Protein AF-A0A813E3E4-F1 (afdb_monomer_lite)

Radius of gyration: 17.21 Å; chains: 1; bounding box: 39×23×53 Å

Sequence (133 aa):
MTTTTIGDGSKFTMLLMQYGIFLAIVGTGGVAYHSWESDLMHIMYAGVGCFASISVCALLSASRKEVPVMIGVHLALVLIALFNIVFFMQAVKASTVPHHFDRLVLFAVMGGGSSLALSRAFTVKPKSKRLMD

pLDDT: mean 82.79, std 14.02, range [36.62, 95.06]

Secondary structure (DSSP, 8-state):
--------HHHHHHHHHHHHHHHHHHHHHHHHHTTT-GGGHHHHHHHHHHHHHHHHHHHHHT-SSHHHHHHHHHHHHHHHHHHHHHHHHHHHHHHT-GGGHHHHHHHHHHHHHHHHHHHHHHHSPPPP-----

Structure (mmCIF, N/CA/C/O backbone):
data_AF-A0A813E3E4-F1
#
_entry.id   AF-A0A813E3E4-F1
#
loop_
_atom_site.group_PDB
_atom_site.id
_atom_site.type_symbol
_atom_site.label_atom_id
_atom_site.label_alt_id
_atom_site.label_comp_id
_atom_site.label_asym_id
_atom_site.label_entity_id
_atom_site.label_seq_id
_atom_site.pdbx_PDB_ins_code
_atom_site.Cartn_x
_atom_site.Cartn_y
_atom_site.Cartn_z
_atom_site.occupancy
_atom_site.B_iso_or_equiv
_atom_site.auth_seq_id
_atom_site.auth_comp_id
_atom_site.auth_asym_id
_atom_site.auth_atom_id
_atom_site.pdbx_PDB_model_num
ATOM 1 N N . MET A 1 1 ? -18.711 -4.402 35.527 1.00 44.44 1 MET A N 1
ATOM 2 C CA . MET A 1 1 ? -17.884 -4.818 34.372 1.00 44.44 1 MET A CA 1
ATOM 3 C C . MET A 1 1 ? -18.664 -4.435 33.122 1.00 44.44 1 MET A C 1
ATOM 5 O O . MET A 1 1 ? -19.538 -5.173 32.697 1.00 44.44 1 MET A O 1
ATOM 9 N N . THR A 1 2 ? -18.478 -3.205 32.650 1.00 36.62 2 THR A N 1
ATOM 10 C CA . THR A 1 2 ? -19.276 -2.583 31.583 1.00 36.62 2 THR A CA 1
ATOM 11 C C . THR A 1 2 ? -18.813 -3.114 30.230 1.00 36.62 2 THR A C 1
ATOM 13 O O . THR A 1 2 ? -17.669 -2.916 29.830 1.00 36.62 2 THR A O 1
ATOM 16 N N . THR A 1 3 ? -19.680 -3.851 29.541 1.00 40.28 3 THR A N 1
ATOM 17 C CA . THR A 1 3 ? -19.428 -4.370 28.195 1.00 40.28 3 THR A CA 1
ATOM 18 C C . THR A 1 3 ? -19.770 -3.296 27.169 1.00 40.28 3 THR A C 1
ATOM 20 O O . THR A 1 3 ? -20.920 -3.175 26.755 1.00 40.28 3 THR A O 1
ATOM 23 N N . THR A 1 4 ? -18.783 -2.501 26.757 1.00 45.41 4 THR A N 1
ATOM 24 C CA . THR A 1 4 ? -18.919 -1.595 25.614 1.00 45.41 4 THR A CA 1
ATOM 25 C C . THR A 1 4 ? -18.957 -2.398 24.313 1.00 45.41 4 THR A C 1
ATOM 27 O O . THR A 1 4 ? -17.990 -3.042 23.909 1.00 45.41 4 THR A O 1
ATOM 30 N N . THR A 1 5 ? -20.103 -2.388 23.635 1.00 46.97 5 THR A N 1
ATOM 31 C CA . THR A 1 5 ? -20.256 -2.945 22.286 1.00 46.97 5 THR A CA 1
ATOM 32 C C . THR A 1 5 ? -19.681 -1.960 21.270 1.00 46.97 5 THR A C 1
ATOM 34 O O . THR A 1 5 ? -20.300 -0.944 20.952 1.00 46.97 5 THR A O 1
ATOM 37 N N . ILE A 1 6 ? -18.477 -2.243 20.770 1.00 52.66 6 ILE A N 1
ATOM 38 C CA . ILE A 1 6 ? -17.830 -1.475 19.700 1.00 52.66 6 ILE A CA 1
ATOM 39 C C . ILE A 1 6 ? -18.649 -1.664 18.416 1.00 52.66 6 ILE A C 1
ATOM 41 O O . ILE A 1 6 ? -18.683 -2.754 17.849 1.00 52.66 6 ILE A O 1
ATOM 45 N N . GLY A 1 7 ? -19.337 -0.608 17.978 1.00 51.25 7 GLY A N 1
ATOM 46 C CA . GLY A 1 7 ? -20.114 -0.618 16.739 1.00 51.25 7 GLY A CA 1
ATOM 47 C C . GLY A 1 7 ? -19.229 -0.827 15.505 1.00 51.25 7 GLY A C 1
ATOM 48 O O . GLY A 1 7 ? -18.216 -0.148 15.352 1.00 51.25 7 GLY A O 1
ATOM 49 N N . ASP A 1 8 ? -19.630 -1.768 14.647 1.00 56.66 8 ASP A N 1
ATOM 50 C CA . ASP A 1 8 ? -19.216 -1.991 13.252 1.00 56.66 8 ASP A CA 1
ATOM 51 C C . ASP A 1 8 ? -17.738 -1.743 12.882 1.00 56.66 8 ASP A C 1
ATOM 53 O O . ASP A 1 8 ? -17.431 -1.252 11.792 1.00 56.66 8 ASP A O 1
ATOM 57 N N . GLY A 1 9 ? -16.791 -2.194 13.716 1.00 61.97 9 GLY A N 1
ATOM 58 C CA . GLY A 1 9 ? -15.369 -2.308 13.332 1.00 61.97 9 GLY A CA 1
ATOM 59 C C . GLY A 1 9 ? -15.149 -3.146 12.058 1.00 61.97 9 GLY A C 1
ATOM 60 O O . GLY A 1 9 ? -14.142 -2.994 11.369 1.00 61.97 9 GLY A O 1
ATOM 61 N N . SER A 1 10 ? -16.151 -3.950 11.684 1.00 72.94 10 SER A N 1
ATOM 62 C CA . SER A 1 10 ? -16.212 -4.747 10.458 1.00 72.94 10 SER A CA 1
ATOM 63 C C . SER A 1 10 ? -15.938 -3.937 9.185 1.00 72.94 10 SER A C 1
ATOM 65 O O . SER A 1 10 ? -15.180 -4.404 8.338 1.00 72.94 10 SER A O 1
ATOM 67 N N . LYS A 1 11 ? -16.456 -2.704 9.053 1.00 84.19 11 LYS A N 1
ATOM 68 C CA . LYS A 1 11 ? -16.245 -1.892 7.835 1.00 84.19 11 LYS A CA 1
ATOM 69 C C . LYS A 1 11 ? -14.788 -1.457 7.678 1.00 84.19 11 LYS A C 1
ATOM 71 O O . LYS A 1 11 ? -14.251 -1.476 6.573 1.00 84.19 11 LYS A O 1
ATOM 76 N N . PHE A 1 12 ? -14.145 -1.089 8.786 1.00 86.69 12 PHE A N 1
ATOM 77 C CA . PHE A 1 12 ? -12.738 -0.698 8.797 1.00 86.69 12 PHE A CA 1
ATOM 78 C C . PHE A 1 12 ? -11.831 -1.909 8.554 1.00 86.69 12 PHE A C 1
ATOM 80 O O . PHE A 1 12 ? -10.964 -1.857 7.687 1.00 86.69 12 PHE A O 1
ATOM 87 N N . THR A 1 13 ? -12.083 -3.031 9.236 1.00 87.25 13 THR A N 1
ATOM 88 C CA . THR A 1 13 ? -11.373 -4.297 8.998 1.00 87.25 13 THR A CA 1
ATOM 89 C C . THR A 1 13 ? -11.511 -4.756 7.544 1.00 87.25 13 THR A C 1
ATOM 91 O O . THR A 1 13 ? -10.514 -5.124 6.928 1.00 87.25 13 THR A O 1
ATOM 94 N N . MET A 1 14 ? -12.713 -4.688 6.964 1.00 88.75 14 MET A N 1
ATOM 95 C CA . MET A 1 14 ? -12.950 -5.062 5.567 1.00 88.75 14 MET A CA 1
ATOM 96 C C . MET A 1 14 ? -12.178 -4.160 4.599 1.00 88.75 14 MET A C 1
ATOM 98 O O . MET A 1 14 ? -11.557 -4.664 3.666 1.00 88.75 14 MET A O 1
ATOM 102 N N . LEU A 1 15 ? -12.153 -2.848 4.853 1.00 91.75 15 LEU A N 1
ATOM 103 C CA . LEU A 1 15 ? -11.360 -1.895 4.074 1.00 91.75 15 LEU A CA 1
ATOM 104 C C . LEU A 1 15 ? -9.865 -2.220 4.136 1.00 91.75 15 LEU A C 1
ATOM 106 O O . LEU A 1 15 ? -9.209 -2.236 3.096 1.00 91.75 15 LEU A O 1
ATOM 110 N N . LEU A 1 16 ? -9.332 -2.503 5.328 1.00 91.69 16 LEU A N 1
ATOM 111 C CA . LEU A 1 16 ? -7.928 -2.875 5.501 1.00 91.69 16 LEU A CA 1
ATOM 112 C C . LEU A 1 16 ? -7.591 -4.169 4.757 1.00 91.69 16 LEU A C 1
ATOM 114 O O . LEU A 1 16 ? -6.594 -4.214 4.041 1.00 91.69 16 LEU A O 1
ATOM 118 N N . MET A 1 17 ? -8.439 -5.193 4.864 1.00 93.19 17 MET A N 1
ATOM 119 C CA . MET A 1 17 ? -8.241 -6.452 4.144 1.00 93.19 17 MET A CA 1
ATOM 120 C C . MET A 1 17 ? -8.284 -6.251 2.628 1.00 93.19 17 MET A C 1
ATOM 122 O O . MET A 1 17 ? -7.395 -6.729 1.926 1.00 93.19 17 MET A O 1
ATOM 126 N N . GLN A 1 18 ? -9.264 -5.502 2.117 1.00 93.06 18 GLN A N 1
ATOM 127 C CA . GLN A 1 18 ? -9.371 -5.204 0.688 1.00 93.06 18 GLN A CA 1
ATOM 128 C C . GLN A 1 18 ? -8.146 -4.435 0.180 1.00 93.06 18 GLN A C 1
ATOM 130 O O . GLN A 1 18 ? -7.604 -4.764 -0.874 1.00 93.06 18 GLN A O 1
ATOM 135 N N . TYR A 1 19 ? -7.690 -3.438 0.937 1.00 93.00 19 TYR A N 1
ATOM 136 C CA . TYR A 1 19 ? -6.495 -2.671 0.606 1.00 93.00 19 TYR A CA 1
ATOM 137 C C . TYR A 1 19 ? -5.225 -3.532 0.631 1.00 93.00 19 TYR A C 1
ATOM 139 O O . TYR A 1 19 ? -4.416 -3.465 -0.293 1.00 93.00 19 TYR A O 1
ATOM 147 N N . GLY A 1 20 ? -5.063 -4.383 1.645 1.00 91.44 20 GLY A N 1
ATOM 148 C CA . GLY A 1 20 ? -3.937 -5.306 1.717 1.00 91.44 20 GLY A CA 1
ATOM 149 C C . GLY A 1 20 ? -3.915 -6.271 0.527 1.00 91.44 20 GLY A C 1
ATOM 150 O O . GLY A 1 20 ? -2.873 -6.439 -0.102 1.00 91.44 20 GLY A O 1
ATOM 151 N N . ILE A 1 21 ? -5.061 -6.871 0.186 1.00 94.31 21 ILE A N 1
ATOM 152 C CA . ILE A 1 21 ? -5.188 -7.772 -0.970 1.00 94.31 21 ILE A CA 1
ATOM 153 C C . ILE A 1 21 ? -4.849 -7.029 -2.264 1.00 94.31 21 ILE A C 1
ATOM 155 O O . ILE A 1 21 ? -4.102 -7.550 -3.087 1.00 94.31 21 ILE A O 1
ATOM 159 N N . PHE A 1 22 ? -5.342 -5.799 -2.426 1.00 94.31 22 PHE A N 1
ATOM 160 C CA . PHE A 1 22 ? -4.998 -4.952 -3.565 1.00 94.31 22 PHE A CA 1
ATOM 161 C C . PHE A 1 22 ? -3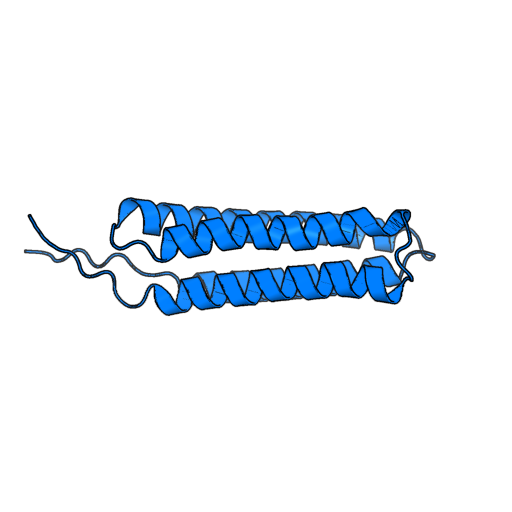.478 -4.771 -3.701 1.00 94.31 22 PHE A C 1
ATOM 163 O O . PHE A 1 22 ? -2.942 -4.993 -4.784 1.00 94.31 22 PHE A O 1
ATOM 170 N N . LEU A 1 23 ? -2.763 -4.449 -2.617 1.00 91.94 23 LEU A N 1
ATOM 171 C CA . LEU A 1 23 ? -1.303 -4.302 -2.664 1.00 91.94 23 LEU A CA 1
ATOM 172 C C . LEU A 1 23 ? -0.582 -5.612 -2.991 1.00 91.94 23 LEU A C 1
ATOM 174 O O . LEU A 1 23 ? 0.392 -5.594 -3.744 1.00 91.94 23 LEU A O 1
ATOM 178 N N . ALA A 1 24 ? -1.053 -6.740 -2.455 1.00 93.00 24 ALA A N 1
ATOM 179 C CA . ALA A 1 24 ? -0.493 -8.048 -2.778 1.00 93.00 24 ALA A CA 1
ATOM 180 C C . ALA A 1 24 ? -0.682 -8.384 -4.264 1.00 93.00 24 ALA A C 1
ATOM 182 O O . ALA A 1 24 ? 0.274 -8.807 -4.910 1.00 93.00 24 ALA A O 1
ATOM 183 N N . ILE A 1 25 ? -1.876 -8.150 -4.820 1.00 93.69 25 ILE A N 1
ATOM 184 C CA . ILE A 1 25 ? -2.182 -8.402 -6.236 1.00 93.69 25 ILE A CA 1
ATOM 185 C C . ILE A 1 25 ? -1.356 -7.488 -7.139 1.00 93.69 25 ILE A C 1
ATOM 187 O O . ILE A 1 25 ? -0.756 -7.972 -8.090 1.00 93.69 25 ILE A O 1
ATOM 191 N N . VAL A 1 26 ? -1.284 -6.187 -6.851 1.00 91.69 26 VAL A N 1
ATOM 192 C CA . VAL A 1 26 ? -0.510 -5.254 -7.685 1.00 91.69 26 VAL A CA 1
ATOM 193 C C . VAL A 1 26 ? 0.989 -5.563 -7.606 1.00 91.69 26 VAL A C 1
ATOM 195 O O . VAL A 1 26 ? 1.661 -5.589 -8.635 1.00 91.69 26 VAL A O 1
ATOM 198 N N . GLY A 1 27 ? 1.510 -5.868 -6.413 1.00 87.88 27 GLY A N 1
ATOM 199 C CA . GLY A 1 27 ? 2.920 -6.213 -6.226 1.00 87.88 27 GLY A CA 1
ATOM 200 C C . GLY A 1 27 ? 3.314 -7.531 -6.899 1.00 87.88 27 GLY A C 1
ATOM 201 O O . GLY A 1 27 ? 4.323 -7.587 -7.597 1.00 87.88 27 GLY A O 1
ATOM 202 N N . THR A 1 28 ? 2.515 -8.588 -6.729 1.00 90.06 28 THR A N 1
ATOM 203 C CA . THR A 1 28 ? 2.768 -9.898 -7.366 1.00 90.06 28 THR A CA 1
ATOM 204 C C . THR A 1 28 ? 2.488 -9.869 -8.867 1.00 90.06 28 THR A C 1
ATOM 206 O O . THR A 1 28 ? 3.288 -10.376 -9.647 1.00 90.06 28 THR A O 1
ATOM 209 N N . GLY A 1 29 ? 1.399 -9.223 -9.288 1.00 87.50 29 GLY A N 1
ATOM 210 C CA . GLY A 1 29 ? 1.011 -9.074 -10.688 1.00 87.50 29 GLY A CA 1
ATOM 211 C C . GLY A 1 29 ? 2.029 -8.280 -11.503 1.00 87.50 29 GLY A C 1
ATOM 212 O O . GLY A 1 29 ? 2.337 -8.670 -12.626 1.00 87.50 29 GLY A O 1
ATOM 213 N N . GLY A 1 30 ? 2.620 -7.227 -10.928 1.00 83.38 30 GLY A N 1
ATOM 214 C CA . GLY A 1 30 ? 3.687 -6.469 -11.585 1.00 83.38 30 GLY A CA 1
ATOM 215 C C . GLY A 1 30 ? 4.934 -7.305 -11.879 1.00 83.38 30 GLY A C 1
ATOM 216 O O . GLY A 1 30 ? 5.505 -7.191 -12.963 1.00 83.38 30 GLY A O 1
ATOM 217 N N . VAL A 1 31 ? 5.317 -8.190 -10.953 1.00 85.44 31 VAL A N 1
ATOM 218 C CA . VAL A 1 31 ? 6.445 -9.122 -11.135 1.00 85.44 31 VAL A CA 1
ATOM 219 C C . VAL A 1 31 ? 6.092 -10.249 -12.105 1.00 85.44 31 VAL A C 1
ATOM 221 O O . VAL A 1 31 ? 6.907 -10.599 -12.958 1.00 85.44 31 VAL A O 1
ATOM 224 N N . ALA A 1 32 ? 4.870 -10.781 -12.026 1.00 87.88 32 ALA A N 1
ATOM 225 C CA . ALA A 1 32 ? 4.395 -11.817 -12.938 1.00 87.88 32 ALA A CA 1
ATOM 226 C C . ALA A 1 32 ? 4.351 -11.324 -14.396 1.00 87.88 32 ALA A C 1
ATOM 228 O O . ALA A 1 32 ? 4.727 -12.067 -15.300 1.00 87.88 32 ALA A O 1
ATOM 229 N N . TYR A 1 33 ? 3.956 -10.066 -14.622 1.00 84.56 33 TYR A N 1
ATOM 230 C CA . TYR A 1 33 ? 3.956 -9.448 -15.952 1.00 84.56 33 TYR A CA 1
ATOM 231 C C . TYR A 1 33 ? 5.372 -9.311 -16.542 1.00 84.56 33 TYR A C 1
ATOM 233 O O . TYR A 1 33 ? 5.554 -9.438 -17.747 1.00 84.56 33 TYR A O 1
ATOM 241 N N . HIS A 1 34 ? 6.385 -9.139 -15.691 1.00 81.75 34 HIS A N 1
ATOM 242 C CA . HIS A 1 34 ? 7.793 -9.028 -16.084 1.00 81.75 34 HIS A CA 1
ATOM 243 C C . HIS A 1 34 ? 8.567 -10.342 -15.919 1.00 81.75 34 HIS A C 1
ATOM 245 O O . HIS A 1 34 ? 9.757 -10.337 -15.619 1.00 81.75 34 HIS A O 1
ATOM 251 N N . SER A 1 35 ? 7.898 -11.489 -16.077 1.00 84.19 35 SER A N 1
ATOM 252 C CA . SER A 1 35 ? 8.542 -12.813 -16.076 1.00 84.19 35 SER A CA 1
ATOM 253 C C . SER A 1 35 ? 9.429 -13.100 -14.854 1.00 84.19 35 SER A C 1
ATOM 255 O O . SER A 1 35 ? 10.407 -13.835 -14.962 1.00 84.19 35 SER A O 1
ATOM 257 N N . TRP A 1 36 ? 9.080 -12.556 -13.683 1.00 82.25 36 TRP A N 1
ATOM 258 C CA . TRP A 1 36 ? 9.821 -12.772 -12.436 1.00 82.25 36 TRP A CA 1
ATOM 259 C C . TRP A 1 36 ? 11.278 -12.296 -12.469 1.00 82.25 36 TRP A C 1
ATOM 261 O O . TRP A 1 36 ? 12.150 -12.901 -11.841 1.00 82.25 36 TRP A O 1
ATOM 271 N N . GLU A 1 37 ? 11.547 -11.188 -13.160 1.00 84.62 37 GLU A N 1
ATOM 272 C CA . GLU A 1 37 ? 12.853 -10.535 -13.097 1.00 84.62 37 GLU A CA 1
ATOM 273 C C . GLU A 1 37 ? 13.274 -10.255 -11.647 1.00 84.62 37 GLU A C 1
ATOM 275 O O . GLU A 1 37 ? 12.538 -9.666 -10.846 1.00 84.62 37 GLU A O 1
ATOM 280 N N . SER A 1 38 ? 14.503 -10.655 -11.315 1.00 82.31 38 SER A N 1
ATOM 281 C CA . SER A 1 38 ? 15.087 -10.487 -9.980 1.00 82.31 38 SER A CA 1
ATOM 282 C C . SER A 1 38 ? 15.105 -9.025 -9.539 1.00 82.31 38 SER A C 1
ATOM 284 O O . SER A 1 38 ? 14.897 -8.727 -8.362 1.00 82.31 38 SER A O 1
ATOM 286 N N . ASP A 1 39 ? 15.266 -8.112 -10.495 1.00 80.19 39 ASP A N 1
ATOM 287 C CA . ASP A 1 39 ? 15.331 -6.679 -10.246 1.00 80.19 39 ASP A CA 1
ATOM 288 C C . ASP A 1 39 ? 13.969 -6.080 -9.843 1.00 80.19 39 ASP A C 1
ATOM 290 O O . ASP A 1 39 ? 13.925 -4.981 -9.303 1.00 80.19 39 ASP A O 1
ATOM 294 N N . LEU A 1 40 ? 12.854 -6.806 -10.016 1.00 81.94 40 LEU A N 1
ATOM 295 C CA . LEU A 1 40 ? 11.494 -6.381 -9.638 1.00 81.94 40 LEU A CA 1
ATOM 296 C C . LEU A 1 40 ? 10.953 -7.077 -8.379 1.00 81.94 40 LEU A C 1
ATOM 298 O O . LEU A 1 40 ? 9.918 -6.674 -7.843 1.00 81.94 40 LEU A O 1
ATOM 302 N N . MET A 1 41 ? 11.668 -8.071 -7.846 1.00 85.44 41 MET A N 1
ATOM 303 C CA . MET A 1 41 ? 11.241 -8.839 -6.667 1.00 85.44 41 MET A CA 1
ATOM 304 C C . MET A 1 41 ? 10.995 -7.961 -5.433 1.00 85.44 41 MET A C 1
ATOM 306 O O . MET A 1 41 ? 10.118 -8.259 -4.622 1.00 85.44 41 MET A O 1
ATOM 310 N N . HIS A 1 42 ? 11.718 -6.844 -5.306 1.00 85.75 42 HIS A N 1
ATOM 311 C CA . HIS A 1 42 ? 11.526 -5.872 -4.228 1.00 85.75 42 HIS A CA 1
ATOM 312 C C . HIS A 1 42 ? 10.088 -5.337 -4.163 1.00 85.75 42 HIS A C 1
ATOM 314 O O . HIS A 1 42 ? 9.574 -5.099 -3.069 1.00 85.75 42 HIS A O 1
ATOM 320 N N . ILE A 1 43 ? 9.409 -5.207 -5.306 1.00 85.19 43 ILE A N 1
ATOM 321 C CA . ILE A 1 43 ? 8.030 -4.716 -5.360 1.00 85.19 43 ILE A CA 1
ATOM 322 C C . ILE A 1 43 ? 7.054 -5.785 -4.869 1.00 85.19 43 ILE A C 1
ATOM 324 O O . ILE A 1 43 ? 6.134 -5.480 -4.109 1.00 85.19 43 ILE A O 1
ATOM 328 N N . MET A 1 44 ? 7.288 -7.051 -5.220 1.00 89.94 44 MET A N 1
ATOM 329 C CA . MET A 1 44 ? 6.514 -8.162 -4.671 1.00 89.94 44 MET A CA 1
ATOM 330 C C . MET A 1 44 ? 6.684 -8.248 -3.152 1.00 89.94 44 MET A C 1
ATOM 332 O O . MET A 1 44 ? 5.684 -8.324 -2.437 1.00 89.94 44 MET A O 1
ATOM 336 N N . TYR A 1 45 ? 7.922 -8.187 -2.646 1.00 89.31 45 TYR A N 1
ATOM 337 C CA . TYR A 1 45 ? 8.175 -8.206 -1.202 1.00 89.31 45 TYR A CA 1
ATOM 338 C C . TYR A 1 45 ? 7.517 -7.022 -0.496 1.00 89.31 45 TYR A C 1
ATOM 340 O O . TYR A 1 45 ? 6.927 -7.202 0.570 1.00 89.31 45 TYR A O 1
ATOM 348 N N . ALA A 1 46 ? 7.549 -5.834 -1.103 1.00 88.12 46 ALA A N 1
ATOM 349 C CA . ALA A 1 46 ? 6.841 -4.674 -0.584 1.00 88.12 46 ALA A CA 1
ATOM 350 C C . ALA A 1 46 ? 5.322 -4.911 -0.557 1.00 88.12 46 ALA A C 1
ATOM 352 O O . ALA A 1 46 ? 4.700 -4.697 0.481 1.00 88.12 46 ALA A O 1
ATOM 353 N N . GLY A 1 47 ? 4.722 -5.408 -1.642 1.00 88.62 47 GLY A N 1
ATOM 354 C CA . GLY A 1 47 ? 3.285 -5.690 -1.719 1.00 88.62 47 GLY A CA 1
ATOM 355 C C . GLY A 1 47 ? 2.821 -6.719 -0.683 1.00 88.62 47 GLY A C 1
ATOM 356 O O . GLY A 1 47 ? 1.895 -6.455 0.087 1.00 88.62 47 GLY A O 1
ATOM 357 N N . VAL A 1 48 ? 3.505 -7.863 -0.602 1.00 91.94 48 VAL A N 1
ATOM 358 C CA . VAL A 1 48 ? 3.191 -8.934 0.360 1.00 91.94 48 VAL A CA 1
ATOM 359 C C . VAL A 1 48 ? 3.473 -8.490 1.800 1.00 91.94 48 VAL A C 1
ATOM 361 O O . VAL A 1 48 ? 2.664 -8.749 2.692 1.00 91.94 48 VAL A O 1
ATOM 364 N N . GLY A 1 49 ? 4.567 -7.765 2.044 1.00 92.44 49 GLY A N 1
ATOM 365 C CA . GLY A 1 49 ? 4.884 -7.203 3.360 1.00 92.44 49 GLY A CA 1
ATOM 366 C C . GLY A 1 49 ? 3.843 -6.183 3.835 1.00 92.44 49 GLY A C 1
ATOM 367 O O . GLY A 1 49 ? 3.429 -6.199 5.001 1.00 92.44 49 GLY A O 1
ATOM 368 N N . CYS A 1 50 ? 3.343 -5.339 2.928 1.00 90.94 50 CYS A N 1
ATOM 369 C CA . CYS A 1 50 ? 2.246 -4.416 3.217 1.00 90.94 50 CYS A CA 1
ATOM 370 C C . CYS A 1 50 ? 0.936 -5.164 3.511 1.00 90.94 50 CYS A C 1
ATOM 372 O O . CYS A 1 50 ? 0.229 -4.812 4.454 1.00 90.94 50 CYS A O 1
ATOM 374 N N . PHE A 1 51 ? 0.621 -6.225 2.759 1.00 93.31 51 PHE A N 1
ATOM 375 C CA . PHE A 1 51 ? -0.540 -7.075 3.03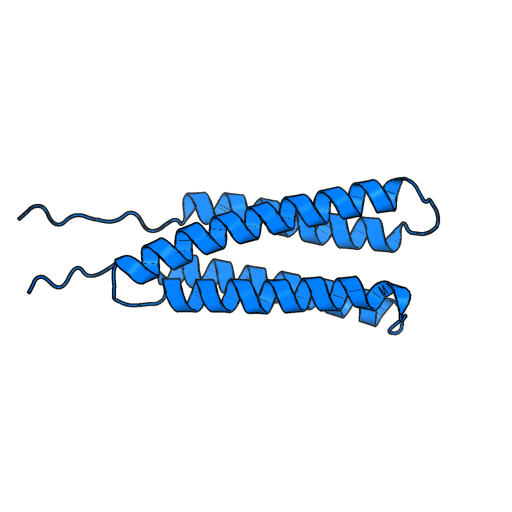8 1.00 93.31 51 PHE A CA 1
ATOM 376 C C . PHE A 1 51 ? -0.464 -7.714 4.425 1.00 93.31 51 PHE A C 1
ATOM 378 O O . PHE A 1 51 ? -1.430 -7.639 5.186 1.00 93.31 51 PHE A O 1
ATOM 385 N N . ALA A 1 52 ? 0.678 -8.306 4.779 1.00 94.44 52 ALA A N 1
ATOM 386 C CA . ALA A 1 52 ? 0.857 -8.975 6.064 1.00 94.44 52 ALA A CA 1
ATOM 387 C C . ALA A 1 52 ? 0.695 -7.998 7.240 1.00 94.44 52 ALA A C 1
ATOM 389 O O . ALA A 1 52 ? -0.075 -8.251 8.168 1.00 94.44 52 ALA A O 1
ATOM 390 N N . SER A 1 53 ? 1.362 -6.845 7.179 1.00 94.25 53 SER A N 1
ATOM 391 C CA . SER A 1 53 ? 1.290 -5.820 8.230 1.00 94.25 53 SER A CA 1
ATOM 392 C C . SER A 1 53 ? -0.112 -5.212 8.381 1.00 94.25 53 SER A C 1
ATOM 394 O O . SER A 1 53 ? -0.598 -5.060 9.506 1.00 94.25 53 SER A O 1
ATOM 396 N N . ILE A 1 54 ? -0.809 -4.929 7.277 1.00 92.69 54 ILE A N 1
ATOM 397 C CA . ILE A 1 54 ? -2.195 -4.438 7.319 1.00 92.69 54 ILE A CA 1
ATOM 398 C C . ILE A 1 54 ? -3.159 -5.517 7.812 1.00 92.69 54 ILE A C 1
ATOM 400 O O . ILE A 1 54 ? -4.075 -5.192 8.564 1.00 92.69 54 ILE A O 1
ATOM 404 N N . SER A 1 55 ? -2.935 -6.787 7.474 1.00 92.50 55 SER A N 1
ATOM 405 C CA . SER A 1 55 ? -3.751 -7.903 7.973 1.00 92.50 55 SER A CA 1
ATOM 406 C C . SER A 1 55 ? -3.656 -8.033 9.492 1.00 92.50 55 SER A C 1
ATOM 408 O O . SER A 1 55 ? -4.676 -8.188 10.161 1.00 92.50 55 SER A O 1
ATOM 410 N N . VAL A 1 56 ? -2.456 -7.881 10.064 1.00 92.94 56 VAL A N 1
ATOM 411 C CA . VAL A 1 56 ? -2.276 -7.837 11.526 1.00 92.94 56 VAL A CA 1
ATOM 412 C C . VAL A 1 56 ? -3.069 -6.677 12.134 1.00 92.94 56 VAL A C 1
ATOM 414 O O . VAL A 1 56 ? -3.787 -6.869 13.117 1.00 92.94 56 VAL A O 1
ATOM 417 N N . CYS A 1 57 ? -3.019 -5.490 11.523 1.00 91.25 57 CYS A N 1
ATOM 418 C CA . CYS A 1 57 ? -3.806 -4.346 11.988 1.00 91.25 57 CYS A CA 1
ATOM 419 C C . CYS A 1 57 ? -5.319 -4.586 11.861 1.00 91.25 57 CYS A C 1
ATOM 421 O O . CYS A 1 57 ? -6.070 -4.231 12.765 1.00 91.25 57 CYS A O 1
ATOM 423 N N . ALA A 1 58 ? -5.766 -5.233 10.784 1.00 88.81 58 ALA A N 1
ATOM 424 C CA . ALA A 1 58 ? -7.164 -5.580 10.552 1.00 88.81 58 ALA A CA 1
ATOM 425 C C . ALA A 1 58 ? -7.692 -6.564 11.609 1.00 88.81 58 ALA A C 1
ATOM 427 O O . ALA A 1 58 ? -8.806 -6.383 12.109 1.00 88.81 58 ALA A O 1
ATOM 428 N N . LEU A 1 59 ? -6.877 -7.553 11.993 1.00 88.94 59 LEU A N 1
ATOM 429 C CA . LEU A 1 59 ? -7.174 -8.500 13.073 1.00 88.94 59 LEU A CA 1
ATOM 430 C C . LEU A 1 59 ? -7.242 -7.805 14.442 1.00 88.94 59 LEU A C 1
ATOM 432 O O . LEU A 1 59 ? -8.162 -8.058 15.220 1.00 88.94 59 LEU A O 1
ATOM 436 N N . LEU A 1 60 ? -6.319 -6.879 14.723 1.00 86.50 60 LEU A N 1
ATOM 437 C CA . LEU A 1 60 ? -6.364 -6.036 15.926 1.00 86.50 60 LEU A CA 1
ATOM 438 C C . LEU A 1 60 ? -7.640 -5.179 15.964 1.00 86.50 60 LEU A C 1
ATOM 440 O O . LEU A 1 60 ? -8.311 -5.121 16.995 1.00 86.50 60 LEU A O 1
ATOM 444 N N . SER A 1 61 ? -8.026 -4.582 14.834 1.00 83.69 61 SER A N 1
ATOM 445 C CA . SER A 1 61 ? -9.267 -3.809 14.694 1.00 83.69 61 SER A CA 1
ATOM 446 C C . SER A 1 61 ? -10.544 -4.653 14.781 1.00 83.69 61 SER A C 1
ATOM 448 O O . SER A 1 61 ? -11.598 -4.105 15.094 1.00 83.69 61 SER A O 1
ATOM 450 N N . ALA A 1 62 ? -10.463 -5.969 14.561 1.00 83.69 62 ALA A N 1
ATOM 451 C CA . ALA A 1 62 ? -11.580 -6.902 14.723 1.00 83.69 62 ALA A CA 1
ATOM 452 C C . ALA A 1 62 ? -11.769 -7.390 16.176 1.00 83.69 62 ALA A C 1
ATOM 454 O O . ALA A 1 62 ? -12.724 -8.112 16.472 1.00 83.69 62 ALA A O 1
ATOM 455 N N . SER A 1 63 ? -10.871 -7.022 17.097 1.00 81.62 63 SER A N 1
ATOM 456 C CA . SER A 1 63 ? -10.989 -7.406 18.506 1.00 81.62 63 SER A CA 1
AT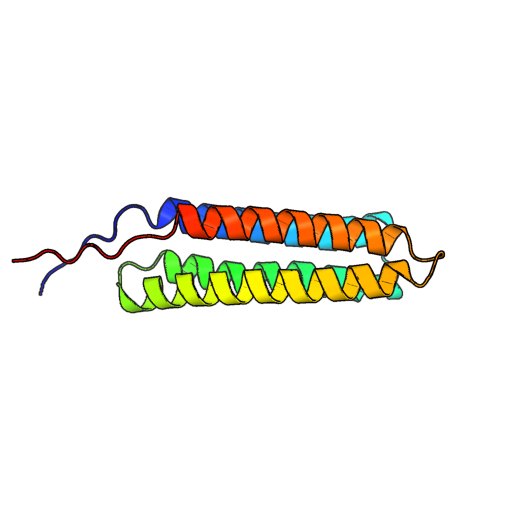OM 457 C C . SER A 1 63 ? -12.204 -6.771 19.191 1.00 81.62 63 SER A C 1
ATOM 459 O O . SER A 1 63 ? -12.636 -5.675 18.860 1.00 81.62 63 SER A O 1
ATOM 461 N N . ARG A 1 64 ? -12.728 -7.434 20.231 1.00 75.19 64 ARG A N 1
ATOM 462 C CA . ARG A 1 64 ? -13.850 -6.915 21.043 1.00 75.19 64 ARG A CA 1
ATOM 463 C C . ARG A 1 64 ? -13.432 -5.948 22.158 1.00 75.19 64 ARG A C 1
ATOM 465 O O . ARG A 1 64 ? -14.287 -5.422 22.857 1.00 75.19 64 ARG A O 1
ATOM 472 N N . LYS A 1 65 ? -12.127 -5.749 22.367 1.00 79.69 65 LYS A N 1
ATOM 473 C CA . LYS A 1 65 ? -11.582 -4.876 23.419 1.00 79.69 65 LYS A CA 1
ATOM 474 C C . LYS A 1 65 ? -11.216 -3.512 22.822 1.00 79.69 65 LYS A C 1
ATOM 476 O O . LYS A 1 65 ? -10.586 -3.460 21.773 1.00 79.69 65 LYS A O 1
ATOM 481 N N . GLU A 1 66 ? -11.539 -2.417 23.508 1.00 77.69 66 GLU A N 1
ATOM 482 C CA . GLU A 1 66 ? -11.333 -1.050 22.988 1.00 77.69 66 GLU A CA 1
ATOM 483 C C . GLU A 1 66 ? -9.865 -0.705 22.715 1.00 77.69 66 GLU A C 1
ATOM 485 O O . GLU A 1 66 ? -9.541 -0.111 21.688 1.00 77.69 66 GLU A O 1
ATOM 490 N N . VAL A 1 67 ? -8.971 -1.104 23.623 1.00 84.06 67 VAL A N 1
ATOM 491 C CA . VAL A 1 67 ? -7.534 -0.813 23.534 1.00 84.06 67 VAL A CA 1
ATOM 492 C C . VAL A 1 67 ? -6.903 -1.394 22.258 1.00 84.06 67 VAL A C 1
ATOM 494 O O . VAL A 1 67 ? -6.355 -0.611 21.480 1.00 84.06 67 VAL A O 1
ATOM 497 N N . PRO A 1 68 ? -6.993 -2.711 21.964 1.00 84.00 68 PRO A N 1
ATOM 498 C CA . PRO A 1 68 ? -6.418 -3.260 20.735 1.00 84.00 68 PRO A CA 1
ATOM 499 C C . PRO A 1 68 ? -7.086 -2.719 19.468 1.00 84.00 68 PRO A C 1
ATOM 501 O O . PRO A 1 68 ? -6.395 -2.548 18.467 1.00 84.00 68 PRO A O 1
ATOM 504 N N . VAL A 1 69 ? -8.379 -2.374 19.509 1.00 83.75 69 VAL A N 1
ATOM 505 C CA . VAL A 1 69 ? -9.054 -1.749 18.361 1.00 83.75 69 VAL A CA 1
ATOM 506 C C . VAL A 1 69 ? -8.462 -0.376 18.064 1.00 83.75 69 VAL A C 1
ATOM 508 O O . VAL A 1 69 ? -8.097 -0.106 16.920 1.00 83.75 69 VAL A O 1
ATOM 511 N N . MET A 1 70 ? -8.311 0.484 19.076 1.00 84.31 70 MET A N 1
ATOM 512 C CA . MET A 1 70 ? -7.692 1.797 18.883 1.00 84.31 70 MET A CA 1
ATOM 513 C C . MET A 1 70 ? -6.245 1.681 18.408 1.00 84.31 70 MET A C 1
ATOM 515 O O . MET A 1 70 ? -5.861 2.429 17.508 1.00 84.31 70 MET A O 1
ATOM 519 N N . ILE A 1 71 ? -5.464 0.750 18.965 1.00 88.94 71 ILE A N 1
ATOM 520 C CA . ILE A 1 71 ? -4.085 0.505 18.524 1.00 88.94 71 ILE A CA 1
ATOM 521 C C . ILE A 1 71 ? -4.076 0.072 17.057 1.00 88.94 71 ILE A C 1
ATOM 523 O O . ILE A 1 71 ? -3.386 0.696 16.258 1.00 88.94 71 ILE A O 1
ATOM 527 N N . GLY A 1 72 ? -4.884 -0.924 16.681 1.00 87.19 72 GLY A N 1
ATOM 528 C CA . GLY A 1 72 ? -4.962 -1.421 15.306 1.00 87.19 72 GLY A CA 1
ATOM 529 C C . GLY A 1 72 ? -5.347 -0.332 14.306 1.00 87.19 72 GLY A C 1
ATOM 530 O O . GLY A 1 72 ? -4.718 -0.206 13.260 1.00 87.19 72 GLY A O 1
ATOM 531 N N . VAL A 1 73 ? -6.313 0.521 14.659 1.00 88.50 73 VAL A N 1
ATOM 532 C CA . VAL A 1 73 ? -6.757 1.635 13.808 1.00 88.50 73 VAL A CA 1
ATOM 533 C C . VAL A 1 73 ? -5.656 2.679 13.606 1.00 88.50 73 VAL A C 1
ATOM 535 O O . VAL A 1 73 ? -5.416 3.101 12.475 1.00 88.50 73 VAL A O 1
ATOM 538 N N . HIS A 1 74 ? -4.988 3.120 14.676 1.00 90.50 74 HIS A N 1
ATOM 539 C CA . HIS A 1 74 ? -3.932 4.133 14.553 1.00 90.50 74 HIS A CA 1
ATOM 540 C C . HIS A 1 74 ? -2.694 3.566 13.866 1.00 90.50 74 HIS A C 1
ATOM 542 O O . HIS A 1 74 ? -2.135 4.224 12.992 1.00 90.50 74 HIS A O 1
ATOM 548 N N . LEU A 1 75 ? -2.312 2.333 14.203 1.00 92.44 75 LEU A N 1
ATOM 549 C CA . LEU A 1 75 ? -1.191 1.650 13.574 1.00 92.44 75 LEU A CA 1
ATOM 550 C C . LEU A 1 75 ? -1.444 1.464 12.073 1.00 92.44 75 LEU A C 1
ATOM 552 O O . LEU A 1 75 ? -0.565 1.780 11.278 1.00 92.44 75 LEU A O 1
ATOM 556 N N . ALA A 1 76 ? -2.658 1.064 11.676 1.00 92.31 76 ALA A N 1
ATOM 557 C CA . ALA A 1 76 ? -3.043 0.970 10.270 1.00 92.31 76 ALA A CA 1
ATOM 558 C C . ALA A 1 76 ? -2.934 2.315 9.543 1.00 92.31 76 ALA A C 1
ATOM 560 O O . ALA A 1 76 ? -2.367 2.369 8.458 1.00 92.31 76 ALA A O 1
ATOM 561 N N . LEU A 1 77 ? -3.439 3.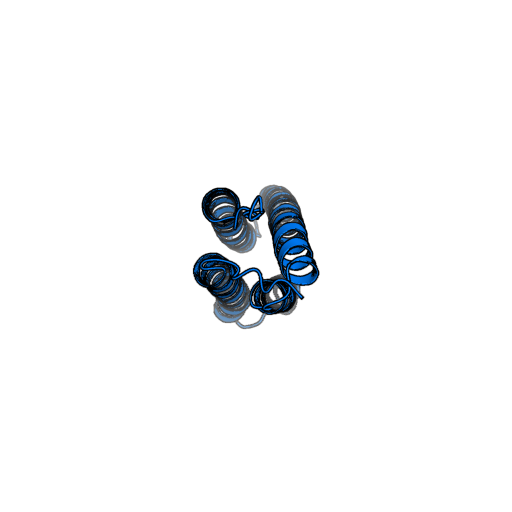408 10.127 1.00 91.69 77 LEU A N 1
ATOM 562 C CA . LEU A 1 77 ? -3.344 4.741 9.517 1.00 91.69 77 LEU A CA 1
ATOM 563 C C . LEU A 1 77 ? -1.886 5.175 9.321 1.00 91.69 77 LEU A C 1
ATOM 565 O O . LEU A 1 77 ? -1.537 5.679 8.254 1.00 91.69 77 LEU A O 1
ATOM 569 N N . VAL A 1 78 ? -1.036 4.944 10.326 1.00 95.06 78 VAL A N 1
ATOM 570 C CA . VAL A 1 78 ? 0.400 5.245 10.248 1.00 95.06 78 VAL A CA 1
ATOM 571 C C . VAL A 1 78 ? 1.075 4.386 9.179 1.00 95.06 78 VAL A C 1
ATOM 573 O O . VAL A 1 78 ? 1.811 4.922 8.356 1.00 95.06 78 VAL A O 1
ATOM 576 N N . LEU A 1 79 ? 0.786 3.083 9.126 1.00 93.56 79 LEU A N 1
ATOM 577 C CA . LEU A 1 79 ? 1.316 2.172 8.105 1.00 93.56 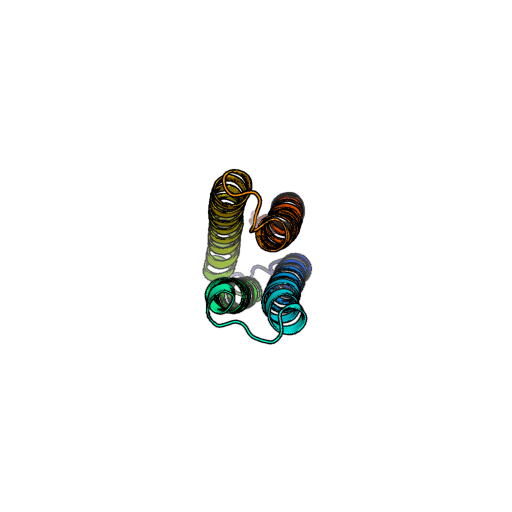79 LEU A CA 1
ATOM 578 C C . LEU A 1 79 ? 0.894 2.583 6.693 1.00 93.56 79 LEU A C 1
ATOM 580 O O . LEU A 1 79 ? 1.746 2.689 5.819 1.00 93.56 79 LEU A O 1
ATOM 584 N N . ILE A 1 80 ? -0.391 2.876 6.466 1.00 93.12 80 ILE A N 1
ATOM 585 C CA . ILE A 1 80 ? -0.887 3.323 5.154 1.00 93.12 80 ILE A CA 1
ATOM 586 C C . ILE A 1 80 ? -0.192 4.626 4.736 1.00 93.12 80 ILE A C 1
ATOM 588 O O . ILE A 1 80 ? 0.220 4.753 3.583 1.00 93.12 80 ILE A O 1
ATOM 592 N N . ALA A 1 81 ? -0.028 5.579 5.659 1.00 93.69 81 ALA A N 1
ATOM 593 C CA . ALA A 1 81 ? 0.682 6.826 5.383 1.00 93.69 81 ALA A CA 1
ATOM 594 C C . ALA A 1 81 ? 2.163 6.582 5.043 1.00 93.69 81 ALA A C 1
ATOM 596 O O . ALA A 1 81 ? 2.660 7.131 4.060 1.00 93.69 81 ALA A O 1
ATOM 597 N N . LEU A 1 82 ? 2.852 5.721 5.799 1.00 94.19 82 LEU A N 1
ATOM 598 C CA . LEU A 1 82 ? 4.240 5.337 5.528 1.00 94.19 82 LEU A CA 1
ATOM 599 C C . LEU A 1 82 ? 4.385 4.654 4.165 1.00 94.19 82 LEU A C 1
ATOM 601 O O . LEU A 1 82 ? 5.289 5.000 3.409 1.00 94.19 82 LEU A O 1
ATOM 605 N N . PHE A 1 83 ? 3.483 3.736 3.815 1.00 92.38 83 PHE A N 1
ATOM 606 C CA . PHE A 1 83 ? 3.485 3.089 2.501 1.00 92.38 83 PHE A CA 1
ATOM 607 C C . PHE A 1 83 ? 3.308 4.099 1.381 1.00 92.38 83 PHE A C 1
ATOM 609 O O . PHE A 1 83 ? 4.043 4.046 0.402 1.00 92.38 83 PHE A O 1
ATOM 616 N N . ASN A 1 84 ? 2.403 5.062 1.552 1.00 93.44 84 ASN A N 1
ATOM 617 C CA . ASN A 1 84 ? 2.193 6.110 0.565 1.00 93.44 84 ASN A CA 1
ATOM 618 C C . ASN A 1 84 ? 3.462 6.953 0.350 1.00 93.44 84 ASN A C 1
ATOM 620 O O . ASN A 1 84 ? 3.851 7.199 -0.788 1.00 93.44 84 ASN A O 1
ATOM 624 N N . ILE A 1 85 ? 4.163 7.322 1.429 1.00 93.19 85 ILE A N 1
ATOM 625 C CA . ILE A 1 85 ? 5.449 8.037 1.345 1.00 93.19 85 ILE A CA 1
ATOM 626 C C . ILE A 1 85 ? 6.494 7.186 0.615 1.00 93.19 85 ILE A C 1
ATOM 628 O O . ILE A 1 85 ? 7.168 7.684 -0.286 1.00 93.19 85 ILE A O 1
ATOM 632 N N . VAL A 1 86 ? 6.620 5.903 0.962 1.00 92.19 86 VAL A N 1
ATOM 633 C CA . VAL A 1 86 ? 7.586 4.995 0.327 1.00 92.19 86 VAL A CA 1
ATOM 634 C C . VAL A 1 86 ? 7.272 4.810 -1.159 1.00 92.19 86 VAL A C 1
ATOM 636 O O . VAL A 1 86 ? 8.180 4.912 -1.982 1.00 92.19 86 VAL A O 1
ATOM 639 N N . PHE A 1 87 ? 6.009 4.592 -1.532 1.00 90.75 87 PHE A N 1
ATOM 640 C CA . PHE A 1 87 ? 5.602 4.475 -2.935 1.00 90.75 87 PHE A CA 1
ATOM 641 C C . PHE A 1 87 ? 5.816 5.776 -3.700 1.00 90.75 87 PHE A C 1
ATOM 643 O O . PHE A 1 87 ? 6.303 5.735 -4.825 1.00 90.75 87 PHE A O 1
ATOM 650 N N . PHE A 1 88 ? 5.554 6.928 -3.083 1.00 90.88 88 PHE A N 1
ATOM 651 C CA . PHE A 1 88 ? 5.833 8.225 -3.689 1.00 90.88 88 PHE A CA 1
ATOM 652 C C . PHE A 1 88 ? 7.334 8.435 -3.927 1.00 90.88 88 PHE A C 1
ATOM 654 O O . PHE A 1 88 ? 7.744 8.793 -5.029 1.00 90.88 88 PHE A O 1
ATOM 661 N N . MET A 1 89 ? 8.180 8.142 -2.934 1.00 90.00 89 MET A N 1
ATOM 662 C CA . MET A 1 89 ? 9.636 8.216 -3.093 1.00 90.00 89 MET A CA 1
ATOM 663 C C . MET A 1 89 ? 10.143 7.260 -4.178 1.00 90.00 89 MET A C 1
ATOM 665 O O . MET A 1 89 ? 11.043 7.622 -4.937 1.00 90.00 89 MET A O 1
ATOM 669 N N . GLN A 1 90 ? 9.576 6.054 -4.270 1.00 89.81 90 GLN A N 1
ATOM 670 C CA . GLN A 1 90 ? 9.930 5.095 -5.317 1.00 89.81 90 GLN A CA 1
ATOM 671 C C . GLN A 1 90 ? 9.439 5.537 -6.701 1.00 89.81 90 GLN A C 1
ATOM 673 O O . GLN A 1 90 ? 10.180 5.390 -7.670 1.00 89.81 90 GLN A O 1
ATOM 678 N N . ALA A 1 91 ? 8.268 6.169 -6.797 1.00 87.81 91 ALA A N 1
ATOM 679 C CA . ALA A 1 91 ? 7.779 6.764 -8.037 1.00 87.81 91 ALA A CA 1
ATOM 680 C C . ALA A 1 91 ? 8.691 7.908 -8.512 1.00 87.81 91 ALA A C 1
ATOM 682 O O . ALA A 1 91 ? 9.106 7.922 -9.668 1.00 87.81 91 ALA A O 1
ATOM 683 N N . VAL A 1 92 ? 9.090 8.823 -7.621 1.00 88.50 92 VAL A N 1
ATOM 684 C CA . VAL A 1 92 ? 10.014 9.918 -7.970 1.00 88.50 92 VAL A CA 1
ATOM 685 C C . VAL A 1 92 ? 11.366 9.364 -8.429 1.00 88.50 92 VAL A C 1
ATOM 687 O O . VAL A 1 92 ? 11.876 9.787 -9.464 1.00 88.50 92 VAL A O 1
ATOM 690 N N . LYS A 1 93 ? 11.916 8.360 -7.734 1.00 87.00 93 LYS A N 1
ATOM 691 C CA . LYS A 1 93 ? 13.163 7.694 -8.153 1.00 87.00 93 LYS A CA 1
ATOM 692 C C . LYS A 1 93 ? 13.031 6.959 -9.490 1.00 87.00 93 LYS A C 1
ATOM 694 O O . LYS A 1 93 ? 13.985 6.938 -10.255 1.00 87.00 93 LYS A O 1
ATOM 699 N N . ALA A 1 94 ? 11.878 6.364 -9.783 1.00 85.31 94 ALA A N 1
ATOM 700 C CA . ALA A 1 94 ? 11.638 5.712 -11.067 1.00 85.31 94 ALA A CA 1
ATOM 701 C C . ALA A 1 94 ? 11.476 6.731 -12.210 1.00 85.31 94 ALA A C 1
ATOM 703 O O . ALA A 1 94 ? 11.902 6.459 -13.327 1.00 85.31 94 ALA A O 1
ATOM 704 N N . SER A 1 95 ? 10.924 7.922 -11.941 1.00 83.69 95 SER A N 1
ATOM 705 C CA . SER A 1 95 ? 10.725 8.960 -12.966 1.00 83.69 95 SER A CA 1
ATOM 706 C C . SER A 1 95 ? 12.014 9.596 -13.492 1.00 83.69 95 SER A C 1
ATOM 708 O O . SER A 1 95 ? 12.005 10.166 -14.581 1.00 83.69 95 SER A O 1
ATOM 710 N N . THR A 1 96 ? 13.129 9.496 -12.761 1.00 83.38 96 THR A N 1
ATOM 711 C CA . THR A 1 96 ? 14.416 10.057 -13.201 1.00 83.38 96 THR A CA 1
ATOM 712 C C . THR A 1 96 ? 15.166 9.147 -14.174 1.00 83.38 96 THR A C 1
ATOM 714 O O . THR A 1 96 ? 16.121 9.602 -14.802 1.00 83.38 96 THR A O 1
ATOM 717 N N . VAL A 1 97 ? 14.741 7.888 -14.336 1.00 78.81 97 VAL A N 1
ATOM 718 C CA . VAL A 1 97 ? 15.368 6.922 -15.247 1.00 78.81 97 VAL A CA 1
ATOM 719 C C . VAL A 1 97 ? 14.348 6.480 -16.306 1.00 78.81 97 VAL A C 1
ATOM 721 O O . VAL A 1 97 ? 13.466 5.673 -16.010 1.00 78.81 97 VAL A O 1
ATOM 724 N N . PRO A 1 98 ? 14.457 6.954 -17.563 1.00 64.12 98 PRO A N 1
ATOM 725 C CA . PRO A 1 98 ? 13.443 6.717 -18.598 1.00 64.12 98 PRO A CA 1
ATOM 726 C C . PRO A 1 98 ? 13.270 5.237 -18.983 1.00 64.12 98 PRO A C 1
ATOM 728 O O . PRO A 1 98 ? 12.247 4.867 -19.547 1.00 64.12 98 PRO A O 1
ATOM 731 N N . HIS A 1 99 ? 14.231 4.375 -18.640 1.00 67.19 99 HIS A N 1
ATOM 732 C CA . HIS A 1 99 ? 14.195 2.938 -18.930 1.00 67.19 99 HIS A CA 1
ATOM 733 C C . HIS A 1 99 ? 13.362 2.111 -17.918 1.00 67.19 99 HIS A C 1
ATOM 735 O O . HIS A 1 99 ? 13.236 0.896 -18.066 1.00 67.19 99 HIS A O 1
ATOM 741 N N . HIS A 1 100 ? 12.782 2.736 -16.884 1.00 71.56 100 HIS A N 1
ATOM 742 C CA . HIS A 1 100 ? 12.016 2.053 -15.827 1.00 71.56 100 HIS A CA 1
ATOM 743 C C . HIS A 1 100 ? 10.564 2.543 -15.715 1.00 71.56 100 HIS A C 1
ATOM 745 O O . HIS A 1 100 ? 9.994 2.588 -14.621 1.00 71.56 100 HIS A O 1
ATOM 751 N N . PHE A 1 101 ? 9.949 2.901 -16.845 1.00 77.25 101 PHE A N 1
ATOM 752 C CA . PHE A 1 101 ? 8.576 3.411 -16.869 1.00 77.25 101 PHE A CA 1
ATOM 753 C C . PHE A 1 101 ? 7.556 2.418 -16.285 1.00 77.25 101 PHE A C 1
ATOM 755 O O . PHE A 1 101 ? 6.649 2.825 -15.563 1.00 77.25 101 PHE A O 1
ATOM 762 N N . ASP A 1 102 ? 7.749 1.112 -16.477 1.00 79.94 102 ASP A N 1
ATOM 763 C CA . ASP A 1 102 ? 6.867 0.099 -15.883 1.00 79.94 102 ASP A CA 1
ATOM 764 C C . ASP A 1 102 ? 6.870 0.124 -14.347 1.00 79.94 102 ASP A C 1
ATOM 766 O O . ASP A 1 102 ? 5.824 -0.021 -13.709 1.00 79.94 102 ASP A O 1
ATOM 770 N N . ARG A 1 103 ? 8.025 0.402 -13.727 1.00 81.75 103 ARG A N 1
ATOM 771 C CA . ARG A 1 103 ? 8.131 0.552 -12.264 1.00 81.75 103 ARG A CA 1
ATOM 772 C C . ARG A 1 103 ? 7.402 1.797 -11.789 1.00 81.75 103 ARG A C 1
ATOM 774 O O . ARG A 1 103 ? 6.732 1.757 -10.759 1.00 81.75 103 ARG A O 1
ATOM 781 N N . LEU A 1 104 ? 7.504 2.889 -12.549 1.00 86.81 104 LEU A N 1
ATOM 782 C CA . LEU A 1 104 ? 6.797 4.133 -12.258 1.00 86.81 104 LEU A CA 1
ATOM 783 C C . LEU A 1 104 ? 5.284 3.902 -12.225 1.00 86.81 104 LEU A C 1
ATOM 785 O O . LEU A 1 104 ? 4.634 4.319 -11.268 1.00 86.81 104 LEU A O 1
ATOM 789 N N . VAL A 1 105 ? 4.736 3.209 -13.228 1.00 87.31 105 VAL A N 1
ATOM 790 C CA . VAL A 1 105 ? 3.302 2.889 -13.289 1.00 87.31 105 VAL A CA 1
ATOM 791 C C . VAL A 1 105 ? 2.891 2.035 -12.092 1.00 87.31 105 VAL A C 1
ATOM 793 O O . VAL A 1 105 ? 1.892 2.340 -11.440 1.00 87.31 105 VAL A O 1
ATOM 796 N N . LEU A 1 106 ? 3.682 1.019 -11.743 1.00 87.62 106 LEU A N 1
ATOM 797 C CA . LEU A 1 106 ? 3.380 0.143 -10.613 1.00 87.62 106 LEU A CA 1
ATOM 798 C C . LEU A 1 106 ? 3.349 0.914 -9.281 1.00 87.62 106 LEU A C 1
ATOM 800 O O . LEU A 1 106 ? 2.378 0.811 -8.527 1.00 87.62 106 LEU A O 1
ATOM 804 N N . PHE A 1 107 ? 4.356 1.753 -9.018 1.00 88.94 107 PHE A N 1
ATOM 805 C CA . PHE A 1 107 ? 4.391 2.592 -7.816 1.00 88.94 107 PHE A CA 1
ATOM 806 C C . PHE A 1 107 ? 3.298 3.660 -7.808 1.00 88.94 107 PHE A C 1
ATOM 808 O O . PHE A 1 107 ? 2.736 3.937 -6.748 1.00 88.94 107 PHE A O 1
ATOM 815 N N . ALA A 1 108 ? 2.950 4.225 -8.965 1.00 90.44 108 ALA A N 1
ATOM 816 C CA . ALA A 1 108 ? 1.852 5.177 -9.084 1.00 90.44 108 ALA A CA 1
ATOM 817 C C . ALA A 1 108 ? 0.499 4.522 -8.764 1.00 90.44 108 ALA A C 1
ATOM 819 O O . ALA A 1 108 ? -0.298 5.097 -8.023 1.00 90.44 108 ALA A O 1
ATOM 820 N N . VAL A 1 109 ? 0.251 3.301 -9.251 1.00 91.88 109 VAL A N 1
ATOM 821 C CA . VAL A 1 109 ? -0.974 2.542 -8.948 1.00 91.88 109 VAL A CA 1
ATOM 822 C C . VAL A 1 109 ? -1.035 2.171 -7.466 1.00 91.88 109 VAL A C 1
ATOM 824 O O . VAL A 1 109 ? -2.075 2.365 -6.830 1.00 91.88 109 VAL A O 1
ATOM 827 N N . MET A 1 110 ? 0.073 1.694 -6.887 1.00 90.75 110 MET A N 1
ATOM 828 C CA . MET A 1 110 ? 0.140 1.380 -5.456 1.00 90.75 110 MET A CA 1
ATOM 829 C C . MET A 1 110 ? -0.082 2.634 -4.602 1.00 90.75 110 MET A C 1
ATOM 831 O O . MET A 1 110 ? -0.965 2.626 -3.750 1.00 90.75 110 MET A O 1
ATOM 835 N N . GLY A 1 111 ? 0.631 3.732 -4.877 1.00 91.00 111 GLY A N 1
ATOM 836 C CA . GLY A 1 111 ? 0.487 5.005 -4.162 1.00 91.00 111 GLY A CA 1
ATOM 837 C C . GLY A 1 111 ? -0.900 5.639 -4.317 1.00 91.00 111 GLY A C 1
ATOM 838 O O . GLY A 1 111 ? -1.472 6.144 -3.347 1.00 91.00 111 GLY A O 1
ATOM 839 N N . GLY A 1 112 ? -1.499 5.550 -5.506 1.00 93.00 112 GLY A N 1
ATOM 840 C CA . GLY A 1 112 ? -2.875 5.985 -5.751 1.00 93.00 112 GLY A CA 1
ATOM 841 C C . GLY A 1 112 ? -3.886 5.181 -4.930 1.00 93.00 112 GLY A C 1
ATOM 842 O O . GLY A 1 112 ? -4.732 5.759 -4.241 1.00 93.00 112 GLY A O 1
ATOM 843 N N . GLY A 1 113 ? -3.752 3.851 -4.922 1.00 91.62 113 GLY A N 1
ATOM 844 C CA . GLY A 1 113 ? -4.568 2.968 -4.088 1.00 91.62 113 GLY A CA 1
ATOM 845 C C . GLY A 1 113 ? -4.389 3.231 -2.589 1.00 91.62 113 GLY A C 1
ATOM 846 O O . GLY A 1 113 ? -5.379 3.303 -1.861 1.00 91.62 113 GLY A O 1
ATOM 847 N N . SER A 1 114 ? -3.152 3.455 -2.132 1.00 91.31 114 SER A N 1
ATOM 848 C CA . SER A 1 114 ? -2.828 3.837 -0.749 1.00 91.31 114 SER A CA 1
ATOM 849 C C . SER A 1 114 ? -3.460 5.159 -0.343 1.00 91.31 114 SER A C 1
ATOM 851 O O . SER A 1 114 ? -4.033 5.257 0.740 1.00 91.31 114 SER A O 1
ATOM 853 N N . SER A 1 115 ? -3.405 6.163 -1.217 1.00 92.06 115 SER A N 1
ATOM 854 C CA . SER A 1 115 ? -4.012 7.472 -0.975 1.00 92.06 115 SER A CA 1
ATOM 855 C C . SER A 1 115 ? -5.530 7.357 -0.825 1.00 92.06 115 SER A C 1
ATOM 857 O O . SER A 1 115 ? -6.096 7.873 0.139 1.00 92.06 115 SER A O 1
ATOM 859 N N . LEU A 1 116 ? -6.189 6.605 -1.714 1.00 93.12 116 LEU A N 1
ATOM 860 C CA . LEU A 1 116 ? -7.632 6.364 -1.638 1.00 93.12 116 LEU A CA 1
ATOM 861 C C . LEU A 1 116 ? -8.019 5.575 -0.377 1.00 93.12 116 LEU A C 1
ATOM 863 O O . LEU A 1 116 ? -8.996 5.916 0.298 1.00 93.12 116 LEU A O 1
ATOM 867 N N . ALA A 1 117 ? -7.250 4.535 -0.044 1.00 90.81 117 ALA A N 1
ATOM 868 C CA . ALA A 1 117 ? -7.455 3.741 1.162 1.00 90.81 117 ALA A CA 1
ATOM 869 C C . ALA A 1 117 ? -7.290 4.591 2.426 1.00 90.81 117 ALA A C 1
ATOM 871 O O . ALA A 1 117 ? -8.111 4.479 3.334 1.00 90.81 117 ALA A O 1
ATOM 872 N N . LEU A 1 118 ? -6.301 5.489 2.460 1.00 91.44 118 LEU A N 1
ATOM 873 C CA . LEU A 1 118 ? -6.088 6.421 3.565 1.00 91.44 118 LEU A CA 1
ATOM 874 C C . LEU A 1 118 ? -7.282 7.363 3.734 1.00 91.44 118 LEU A C 1
ATOM 876 O O . LEU A 1 118 ? -7.828 7.471 4.833 1.00 91.44 118 LEU A O 1
ATOM 880 N N . SER A 1 119 ? -7.742 7.992 2.647 1.00 90.31 119 SER A N 1
ATOM 881 C CA . SER A 1 119 ? -8.917 8.871 2.677 1.00 90.31 119 SER A CA 1
ATOM 882 C C . SER A 1 119 ? -10.156 8.148 3.205 1.00 90.31 119 SER A C 1
ATOM 884 O O . SER A 1 119 ? -10.883 8.695 4.034 1.00 90.31 119 SER A O 1
ATOM 886 N N . ARG A 1 120 ? -10.386 6.897 2.785 1.00 89.69 120 ARG A N 1
ATOM 887 C CA . ARG A 1 120 ? -11.512 6.099 3.291 1.00 89.69 120 ARG A CA 1
ATOM 888 C C . ARG A 1 120 ? -11.308 5.599 4.723 1.00 89.69 120 ARG A C 1
ATOM 890 O O . ARG A 1 120 ? -12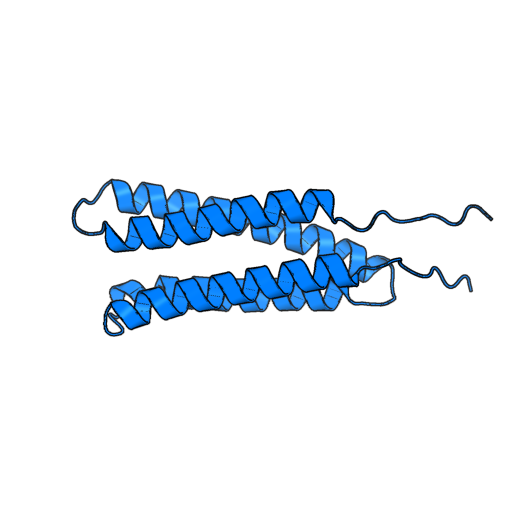.267 5.528 5.485 1.00 89.69 120 ARG A O 1
ATOM 897 N N . ALA A 1 121 ? -10.082 5.296 5.130 1.00 87.44 121 ALA A N 1
ATOM 898 C CA . ALA A 1 121 ? -9.779 4.906 6.503 1.00 87.44 121 ALA A CA 1
ATOM 899 C C . ALA A 1 121 ? -10.105 6.039 7.495 1.00 87.44 121 ALA A C 1
ATOM 901 O O . ALA A 1 121 ? -10.613 5.771 8.584 1.00 87.44 121 ALA A O 1
ATOM 902 N N . PHE A 1 122 ? -9.899 7.303 7.103 1.00 86.88 122 PHE A N 1
ATOM 903 C CA . PHE A 1 122 ? -10.306 8.460 7.908 1.00 86.88 122 PHE A CA 1
ATOM 904 C C . PHE A 1 122 ? -11.827 8.614 8.033 1.00 86.88 122 PHE A C 1
ATOM 906 O O . PHE A 1 122 ? -12.305 8.993 9.103 1.00 86.88 122 PHE A O 1
ATOM 913 N N . THR A 1 123 ? -12.600 8.300 6.988 1.00 84.06 123 THR A N 1
ATOM 914 C CA . THR A 1 123 ? -14.069 8.426 7.029 1.00 84.06 123 THR A CA 1
ATOM 915 C C . THR A 1 123 ? -14.746 7.276 7.770 1.00 84.06 123 THR A C 1
ATOM 917 O O . THR A 1 123 ? -15.767 7.485 8.423 1.00 84.06 123 THR A O 1
ATOM 920 N N . VAL A 1 124 ? -14.170 6.073 7.712 1.00 82.12 124 VAL A N 1
ATOM 921 C CA . VAL A 1 124 ? -14.732 4.846 8.308 1.00 82.12 124 VAL A CA 1
ATOM 922 C C . VAL A 1 124 ? -14.163 4.567 9.711 1.00 82.12 124 VAL A C 1
ATOM 924 O O . VAL A 1 124 ? -14.497 3.560 10.332 1.00 82.12 124 VAL A O 1
ATOM 927 N N . LYS A 1 125 ? -13.318 5.459 10.250 1.00 72.62 125 LYS A N 1
ATOM 928 C CA . LYS A 1 125 ? -12.700 5.295 11.573 1.00 72.62 125 LYS A CA 1
ATOM 929 C C . LYS A 1 125 ? -13.774 5.064 12.655 1.00 72.62 125 LYS A C 1
ATOM 931 O O . LYS A 1 125 ? -14.638 5.929 12.834 1.00 72.62 125 LYS A O 1
ATOM 936 N N . PRO A 1 126 ? -13.720 3.954 13.419 1.00 66.69 126 PRO A N 1
ATOM 937 C CA . PRO A 1 126 ? -14.664 3.726 14.506 1.00 66.69 126 PRO A CA 1
ATOM 938 C C . PRO A 1 126 ? -14.464 4.799 15.583 1.00 66.69 126 PRO A C 1
ATOM 940 O O . PRO A 1 126 ? -13.371 4.963 16.131 1.00 66.69 126 PRO A O 1
ATOM 943 N N . LYS A 1 127 ? -15.517 5.572 15.868 1.00 67.12 127 LYS A N 1
ATOM 944 C CA . LYS A 1 127 ? -15.520 6.549 16.963 1.00 67.12 127 LYS A CA 1
ATOM 945 C C . LYS A 1 127 ? -15.808 5.808 18.266 1.00 67.12 127 LYS A C 1
ATOM 947 O O . LYS A 1 127 ? -16.805 5.093 18.348 1.00 67.12 127 LYS A O 1
ATOM 952 N N . SER A 1 128 ? -14.952 5.982 19.274 1.00 53.88 128 SER A N 1
ATOM 953 C CA . SER A 1 128 ? -15.231 5.473 20.620 1.00 53.88 128 SER A CA 1
ATOM 954 C C . SER A 1 128 ? -16.506 6.142 21.136 1.00 53.88 128 SER A C 1
ATOM 956 O O . SER A 1 128 ? -16.564 7.367 21.260 1.00 53.88 128 SER A O 1
ATOM 958 N N . LYS A 1 129 ? -17.553 5.348 21.376 1.00 54.41 129 LYS A N 1
ATOM 959 C CA . LYS A 1 129 ? -18.739 5.801 22.099 1.00 54.41 129 LYS A CA 1
ATOM 960 C C . LYS A 1 129 ? -18.480 5.529 23.577 1.00 54.41 129 LYS A C 1
ATOM 962 O O . LYS A 1 129 ? -18.628 4.393 24.016 1.00 54.41 129 LYS A O 1
ATOM 967 N N . ARG A 1 130 ? -18.099 6.559 24.341 1.00 45.88 130 ARG A N 1
ATOM 968 C CA . ARG A 1 130 ? -18.270 6.514 25.799 1.00 45.88 130 ARG A CA 1
ATOM 969 C C . ARG A 1 130 ? -19.771 6.406 26.065 1.00 45.88 130 ARG A C 1
ATOM 971 O O . ARG A 1 130 ? -20.501 7.337 25.738 1.00 45.88 130 ARG A O 1
ATOM 978 N N . LEU A 1 131 ? -20.218 5.284 26.625 1.00 47.81 131 LEU A N 1
ATOM 979 C CA . LEU A 1 131 ? -21.471 5.258 27.377 1.00 47.81 131 LEU A CA 1
ATOM 980 C C . LEU A 1 131 ? -21.235 6.161 28.594 1.00 47.81 131 LEU A C 1
ATOM 982 O O . LEU A 1 131 ? -20.407 5.842 29.445 1.00 47.81 131 LEU A O 1
ATOM 986 N N . MET A 1 132 ? -21.838 7.352 28.581 1.00 39.66 132 MET A N 1
ATOM 987 C CA . MET A 1 132 ? -22.017 8.142 29.794 1.00 39.66 132 MET A CA 1
ATOM 988 C C . MET A 1 132 ? -23.139 7.454 30.565 1.00 39.66 132 MET A C 1
ATOM 990 O O . MET A 1 132 ? -24.297 7.684 30.241 1.00 39.66 132 MET A O 1
ATOM 994 N N . ASP A 1 133 ? -22.767 6.593 31.507 1.00 39.81 133 ASP A N 1
ATOM 995 C CA . ASP A 1 133 ? -23.590 6.199 32.652 1.00 39.81 133 ASP A CA 1
ATOM 996 C C . ASP A 1 133 ? -22.731 6.371 33.911 1.00 39.81 133 ASP A C 1
ATOM 998 O O . ASP A 1 133 ? -21.608 5.808 33.938 1.00 39.81 133 ASP A O 1
#

Organism: Polarella glacialis (NCBI:txid89957)

Foldseek 3Di:
DDQDAQPPLVVLLVLLQVLLVVLLCLQVVLCVVVVNPPVSVVSNCLSNVSSVQSNVLSVLCPDSDPVSVVVSLVSNLVSLVVLLVVLVVQLVVQVVDPVRVSSNVSSVSSNVSSVVSNVVSVVPPRDDDPPPD